Protein AF-A0A2S7IW34-F1 (afdb_monomer_lite)

Secondary structure (DSSP, 8-state):
---------------SSBSSSEEEEEEEEEESSSS-EEEEEEEEE--SSPEEEEEEEEEEEETTS-EEEEEEPPTT--B-TT-EEEEEEEEPP-TTTHHHHHS-GGGEEEEEEEEEEEETTS-EEE--

Foldseek 3Di:
DDDDDDPPDPPDPDDQFDFPQKDWPDKDWADPDPFKIKIKTKIAGPDQFKFQFFFKKKWKAFLVGRTLDIDTDDGRDIHHHPDIDMDMDMDGHDPSVVVVNVDDPVRIDITMGTQKTATPVRDIDGTD

Structure (mmCIF, N/CA/C/O backbone):
data_AF-A0A2S7IW34-F1
#
_entry.id   AF-A0A2S7IW34-F1
#
loop_
_atom_site.group_PDB
_atom_site.id
_atom_site.type_symbol
_atom_site.label_atom_id
_atom_site.label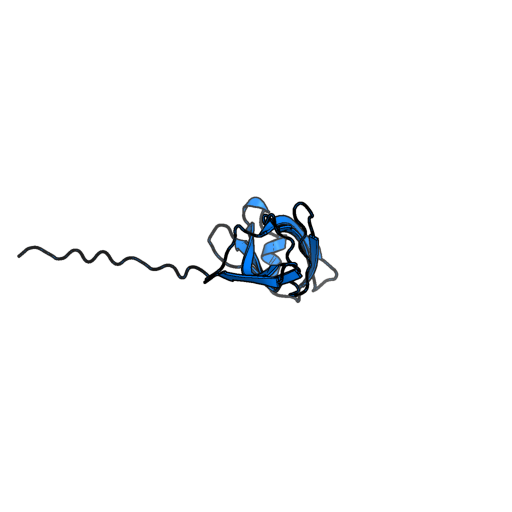_alt_id
_atom_site.label_comp_id
_atom_site.label_asym_id
_atom_site.label_entity_id
_atom_site.label_seq_id
_atom_site.pdbx_PDB_ins_code
_atom_site.Cartn_x
_atom_site.Cartn_y
_atom_site.Cartn_z
_atom_site.occupancy
_atom_site.B_iso_or_equiv
_atom_site.auth_seq_id
_atom_site.auth_comp_id
_atom_site.auth_asym_id
_atom_site.auth_atom_id
_atom_site.pdbx_PDB_model_num
ATOM 1 N N . MET A 1 1 ? 21.817 -50.953 12.714 1.00 40.25 1 MET A N 1
ATOM 2 C CA . MET A 1 1 ? 22.156 -49.524 12.532 1.00 40.25 1 MET A CA 1
ATOM 3 C C . MET A 1 1 ? 21.078 -48.908 11.650 1.00 40.25 1 MET A C 1
ATOM 5 O O . MET A 1 1 ? 21.003 -49.277 10.488 1.00 40.25 1 MET A O 1
ATOM 9 N N . ARG A 1 2 ? 20.168 -48.090 12.192 1.00 42.62 2 ARG A N 1
ATOM 10 C CA . ARG A 1 2 ? 19.152 -47.382 11.393 1.00 42.62 2 ARG A CA 1
ATOM 11 C C . ARG A 1 2 ? 19.438 -45.889 11.491 1.00 42.62 2 ARG A C 1
ATOM 13 O O . ARG A 1 2 ? 19.479 -45.344 12.588 1.00 42.62 2 ARG A O 1
ATOM 20 N N . PHE A 1 3 ? 19.741 -45.312 10.334 1.00 45.12 3 PHE A N 1
ATOM 21 C CA . PHE A 1 3 ? 20.116 -43.920 10.121 1.00 45.12 3 PHE A CA 1
ATOM 22 C C . PHE A 1 3 ? 19.005 -42.976 10.594 1.00 45.12 3 PHE A C 1
ATOM 24 O O . PHE A 1 3 ? 17.842 -43.156 10.239 1.00 45.12 3 PHE A O 1
ATOM 31 N N . ALA A 1 4 ? 19.387 -41.974 11.384 1.00 52.66 4 ALA A N 1
ATOM 32 C CA . ALA A 1 4 ? 18.539 -40.853 11.752 1.00 52.66 4 ALA A CA 1
ATOM 33 C C . ALA A 1 4 ? 18.347 -39.939 10.532 1.00 52.66 4 ALA A C 1
ATOM 35 O O . ALA A 1 4 ? 19.325 -39.460 9.962 1.00 52.66 4 ALA A O 1
ATOM 36 N N . LEU A 1 5 ? 17.096 -39.685 10.146 1.00 53.22 5 LEU A N 1
ATOM 37 C CA . LEU A 1 5 ? 16.744 -38.611 9.220 1.00 53.22 5 LEU A CA 1
ATOM 38 C C . LEU A 1 5 ? 16.347 -37.393 10.059 1.00 53.22 5 LEU A C 1
ATOM 40 O O . LEU A 1 5 ? 15.228 -37.296 10.557 1.00 53.22 5 LEU A O 1
ATOM 44 N N . PHE A 1 6 ? 17.304 -36.487 10.257 1.00 50.66 6 PHE A N 1
ATOM 45 C CA . PHE A 1 6 ? 17.053 -35.148 10.780 1.00 50.66 6 PHE A CA 1
ATOM 46 C C . PHE A 1 6 ? 16.393 -34.324 9.668 1.00 50.66 6 PHE A C 1
ATOM 48 O O . PHE A 1 6 ? 17.051 -33.906 8.717 1.00 50.66 6 PHE A O 1
ATOM 55 N N . PHE A 1 7 ? 15.081 -34.114 9.768 1.00 55.91 7 PHE A N 1
ATOM 56 C CA . PHE A 1 7 ? 14.360 -33.161 8.929 1.00 55.91 7 PHE A CA 1
ATOM 57 C C . PHE A 1 7 ? 14.662 -31.753 9.465 1.00 55.91 7 PHE A C 1
ATOM 59 O O . PHE A 1 7 ? 14.086 -31.314 10.459 1.00 55.91 7 PHE A O 1
ATOM 66 N N . MET A 1 8 ? 15.634 -31.067 8.861 1.00 50.09 8 MET A N 1
ATOM 67 C CA . MET A 1 8 ? 15.916 -29.660 9.149 1.00 50.09 8 MET A CA 1
ATOM 68 C C . MET A 1 8 ? 14.783 -28.819 8.547 1.00 50.09 8 MET A C 1
ATOM 70 O O . MET A 1 8 ? 14.745 -28.577 7.343 1.00 50.09 8 MET A O 1
ATOM 74 N N . LEU A 1 9 ? 13.829 -28.411 9.386 1.00 54.88 9 LEU A N 1
ATOM 75 C CA . LEU A 1 9 ? 12.865 -27.365 9.054 1.00 54.88 9 LEU A CA 1
ATOM 76 C C . LEU A 1 9 ? 13.640 -26.056 8.864 1.00 54.88 9 LEU A C 1
ATOM 78 O O . LEU A 1 9 ? 14.092 -25.441 9.829 1.00 54.88 9 LEU A O 1
ATOM 82 N N . MET A 1 10 ? 13.820 -25.662 7.603 1.00 46.62 10 MET A N 1
ATOM 83 C CA . MET A 1 10 ? 14.248 -24.320 7.217 1.00 46.62 10 MET A CA 1
ATOM 84 C C . MET A 1 10 ? 13.211 -23.328 7.754 1.00 46.62 10 MET A C 1
ATOM 86 O O . MET A 1 10 ? 12.129 -23.181 7.188 1.00 46.62 10 MET A O 1
ATOM 90 N N . CYS A 1 11 ? 13.516 -22.672 8.870 1.00 47.59 11 CYS A N 1
ATOM 91 C CA . CYS A 1 11 ? 12.748 -21.527 9.334 1.00 47.59 11 CYS A CA 1
ATOM 92 C C . CYS A 1 11 ? 13.098 -20.362 8.401 1.00 47.59 11 CYS A C 1
ATOM 94 O O . CYS A 1 11 ? 14.132 -19.715 8.569 1.00 47.59 11 CYS A O 1
ATOM 96 N N . GLY A 1 12 ? 12.287 -20.151 7.361 1.00 47.22 12 GLY A N 1
ATOM 97 C CA . GLY A 1 12 ? 12.327 -18.902 6.608 1.00 47.22 12 GLY A CA 1
ATOM 98 C C . GLY A 1 12 ? 12.114 -17.752 7.587 1.00 47.22 12 GLY A C 1
ATOM 99 O O . GLY A 1 12 ? 11.283 -17.855 8.489 1.00 47.22 12 GLY A O 1
ATOM 100 N N . THR A 1 13 ? 12.893 -16.681 7.463 1.00 46.66 13 THR A N 1
ATOM 101 C CA . THR A 1 13 ? 12.718 -15.469 8.265 1.00 46.66 13 THR A CA 1
ATOM 102 C C . THR A 1 13 ? 11.406 -14.808 7.858 1.00 46.66 13 THR A C 1
ATOM 104 O O . THR A 1 13 ? 11.395 -13.908 7.022 1.00 46.66 13 THR A O 1
ATOM 107 N N . ALA A 1 14 ? 10.289 -15.296 8.396 1.00 57.44 14 ALA A N 1
ATOM 108 C CA . ALA A 1 14 ? 9.009 -14.631 8.267 1.00 57.44 14 ALA A CA 1
ATOM 109 C C . ALA A 1 14 ? 9.175 -13.236 8.866 1.00 57.44 14 ALA A C 1
ATOM 111 O O . ALA A 1 14 ? 9.551 -13.082 10.033 1.00 57.44 14 ALA A O 1
ATOM 112 N N . GLN A 1 15 ? 8.982 -12.214 8.039 1.00 60.88 15 GLN A N 1
ATOM 113 C CA . GLN A 1 15 ? 8.912 -10.858 8.535 1.00 60.88 15 GLN A CA 1
ATOM 114 C C . GLN A 1 15 ? 7.701 -10.808 9.467 1.00 60.88 15 GLN A C 1
ATOM 116 O O . GLN A 1 15 ? 6.591 -11.169 9.094 1.00 60.88 15 GLN A O 1
ATOM 121 N N . ALA A 1 16 ? 7.967 -10.434 10.707 1.00 84.44 16 ALA A N 1
ATOM 122 C CA . ALA A 1 16 ? 7.057 -10.409 11.836 1.00 84.44 16 ALA A CA 1
ATOM 123 C C . ALA A 1 16 ? 5.945 -9.345 11.662 1.00 84.44 16 ALA A C 1
ATOM 125 O O . ALA A 1 16 ? 5.928 -8.341 12.374 1.00 84.44 16 ALA A O 1
ATOM 126 N N . CYS A 1 17 ? 5.085 -9.468 10.644 1.00 93.94 17 CYS A N 1
ATOM 127 C CA . CYS A 1 17 ? 4.030 -8.503 10.335 1.00 93.94 17 CYS A CA 1
ATOM 128 C C . CYS A 1 17 ? 2.801 -9.131 9.671 1.00 93.94 17 CYS A C 1
ATOM 130 O O . CYS A 1 17 ? 2.839 -10.240 9.149 1.00 93.94 17 CYS A O 1
ATOM 132 N N . ASN A 1 18 ? 1.692 -8.393 9.701 1.00 95.81 18 ASN A N 1
ATOM 133 C CA . ASN A 1 18 ? 0.448 -8.752 9.036 1.00 95.81 18 ASN A CA 1
ATOM 134 C C . ASN A 1 18 ? 0.378 -8.068 7.660 1.00 95.81 18 ASN A C 1
ATOM 136 O O . ASN A 1 18 ? 0.323 -6.839 7.588 1.00 95.81 18 ASN A O 1
ATOM 140 N N . GLU A 1 19 ? 0.389 -8.865 6.588 1.00 95.50 19 GLU A N 1
ATOM 141 C CA . GLU A 1 19 ? 0.276 -8.393 5.195 1.00 95.50 19 GLU A CA 1
ATOM 142 C C . GLU A 1 19 ? -1.180 -8.289 4.708 1.00 95.50 19 GLU A C 1
ATOM 144 O O . GLU A 1 19 ? -1.461 -7.680 3.676 1.00 95.50 19 GLU A O 1
ATOM 149 N N . ASP A 1 20 ? -2.121 -8.877 5.446 1.00 94.94 20 ASP A N 1
ATOM 150 C CA . ASP A 1 20 ? -3.512 -9.019 5.027 1.00 94.94 20 ASP A CA 1
ATOM 151 C C . ASP A 1 20 ? -4.414 -7.889 5.513 1.00 94.94 20 ASP A C 1
ATOM 153 O O . ASP A 1 20 ? -5.449 -7.637 4.891 1.00 94.94 20 ASP A O 1
ATOM 157 N N . LEU A 1 21 ? -4.049 -7.216 6.605 1.00 95.75 21 LEU A N 1
ATOM 158 C CA . LEU A 1 21 ? -4.882 -6.205 7.253 1.00 95.75 21 LEU A CA 1
ATOM 159 C C . LEU A 1 21 ? -5.067 -4.949 6.395 1.00 95.75 21 LEU A C 1
ATOM 161 O O . LEU A 1 21 ? -6.125 -4.321 6.439 1.00 95.75 21 LEU A O 1
ATOM 165 N N . VAL A 1 22 ? -4.051 -4.580 5.618 1.00 96.88 22 VAL A N 1
ATOM 166 C CA . VAL A 1 22 ? -4.088 -3.422 4.724 1.00 96.88 22 VAL A CA 1
ATOM 167 C C . VAL A 1 22 ? -3.847 -3.903 3.303 1.00 96.88 22 VAL A C 1
ATOM 169 O O . VAL A 1 22 ? -2.795 -4.445 2.978 1.00 96.88 22 VAL A O 1
ATOM 172 N N . ARG A 1 23 ? -4.841 -3.698 2.440 1.00 97.25 23 ARG A N 1
ATOM 173 C CA . ARG A 1 23 ? -4.769 -4.062 1.027 1.00 97.25 23 ARG A CA 1
ATOM 174 C C . ARG A 1 23 ? -4.169 -2.917 0.226 1.00 97.25 23 ARG A C 1
ATOM 176 O O . ARG A 1 23 ? -4.640 -1.791 0.344 1.00 97.25 23 ARG A O 1
ATOM 183 N N . VAL A 1 24 ? -3.225 -3.223 -0.656 1.00 97.75 24 VAL A N 1
ATOM 184 C CA . VAL A 1 24 ? -2.836 -2.316 -1.743 1.00 97.75 24 VAL A CA 1
ATOM 185 C C . VAL A 1 24 ? -3.871 -2.420 -2.863 1.00 97.75 24 VAL A C 1
ATOM 187 O O . VAL A 1 24 ? -4.115 -3.510 -3.379 1.00 97.75 24 VAL A O 1
ATOM 190 N N . ASN A 1 25 ? -4.505 -1.301 -3.207 1.00 97.25 25 ASN A N 1
ATOM 191 C CA . ASN A 1 25 ? -5.480 -1.223 -4.296 1.00 97.25 25 ASN A CA 1
ATOM 192 C C . ASN A 1 25 ? -4.779 -0.966 -5.630 1.00 97.25 25 ASN A C 1
ATOM 194 O O . ASN A 1 25 ? -5.055 -1.647 -6.614 1.00 97.25 25 ASN A O 1
ATOM 198 N N . ASP A 1 26 ? -3.874 0.011 -5.642 1.00 97.56 26 ASP A N 1
ATOM 199 C CA . ASP A 1 26 ? -3.099 0.381 -6.815 1.00 97.56 26 ASP A CA 1
ATOM 200 C C . ASP A 1 26 ? -1.774 1.040 -6.413 1.00 97.56 26 ASP A C 1
ATOM 202 O O . ASP A 1 26 ? -1.594 1.515 -5.289 1.00 97.56 26 ASP A O 1
ATOM 206 N N . TRP A 1 27 ? -0.831 1.080 -7.345 1.00 97.69 27 TRP A N 1
ATOM 207 C CA . TRP A 1 27 ? 0.397 1.846 -7.208 1.00 97.69 27 TRP A CA 1
ATOM 208 C C . TRP A 1 27 ? 0.921 2.306 -8.568 1.00 97.69 27 TRP A C 1
ATOM 210 O O . TRP A 1 27 ? 0.679 1.691 -9.613 1.00 97.69 27 TRP A O 1
ATOM 220 N N . SER A 1 28 ? 1.679 3.397 -8.565 1.00 95.50 28 SER A N 1
ATOM 221 C CA . SER A 1 28 ? 2.394 3.861 -9.751 1.00 95.50 28 SER A CA 1
ATOM 222 C C . SER A 1 28 ? 3.695 4.551 -9.381 1.00 95.50 28 SER A C 1
ATOM 224 O O . SER A 1 28 ? 3.819 5.129 -8.306 1.00 95.50 28 SER A O 1
ATOM 226 N N . ILE A 1 29 ? 4.662 4.514 -10.291 1.00 93.56 29 ILE A N 1
ATOM 227 C CA . ILE A 1 29 ? 5.907 5.268 -10.190 1.00 93.56 29 ILE A CA 1
ATOM 228 C C . ILE A 1 29 ? 6.021 6.186 -11.402 1.00 93.56 29 ILE A C 1
ATOM 230 O O . ILE A 1 29 ? 5.742 5.777 -12.530 1.00 93.56 29 ILE A O 1
ATOM 234 N N . ARG A 1 30 ? 6.381 7.449 -11.174 1.00 91.38 30 ARG A N 1
ATOM 235 C CA . ARG A 1 30 ? 6.561 8.436 -12.244 1.00 91.38 30 ARG A CA 1
ATOM 236 C C . ARG A 1 30 ? 7.822 9.259 -11.998 1.00 91.38 30 ARG A C 1
ATOM 238 O O . ARG A 1 30 ? 8.064 9.631 -10.849 1.00 91.38 30 ARG A O 1
ATOM 245 N N . PRO A 1 31 ? 8.600 9.584 -13.041 1.00 88.38 31 PRO A N 1
ATOM 246 C CA . PRO A 1 31 ? 9.706 10.520 -12.903 1.00 88.38 31 PRO A CA 1
ATOM 247 C C . PRO A 1 31 ? 9.170 11.906 -12.520 1.00 88.38 31 PRO A C 1
ATOM 249 O O . PRO A 1 31 ? 8.146 12.352 -13.041 1.00 88.38 31 PRO A O 1
ATOM 252 N N . VAL A 1 32 ? 9.861 12.580 -11.603 1.00 87.69 32 VAL A N 1
ATOM 253 C CA . VAL A 1 32 ? 9.617 13.990 -11.245 1.00 87.69 32 VAL A CA 1
ATOM 254 C C . VAL A 1 32 ? 10.616 14.891 -11.962 1.00 87.69 32 VAL A C 1
ATOM 256 O O . VAL A 1 32 ? 10.261 15.966 -12.437 1.00 87.69 32 VAL A O 1
ATOM 259 N N . ASP A 1 33 ? 11.864 14.436 -12.053 1.00 87.56 33 ASP A N 1
ATOM 260 C CA . ASP A 1 33 ? 12.955 15.082 -12.775 1.00 87.56 33 ASP A CA 1
ATOM 261 C C . ASP A 1 33 ? 13.919 14.009 -13.322 1.00 87.56 33 ASP A C 1
ATOM 263 O O . ASP A 1 33 ? 13.559 12.834 -13.405 1.00 87.56 33 ASP A O 1
ATOM 267 N N . LYS A 1 34 ? 15.123 14.405 -13.759 1.00 79.69 34 LYS A N 1
ATOM 268 C CA . LYS A 1 34 ? 16.103 13.483 -14.364 1.00 79.69 34 LYS A CA 1
ATOM 269 C C . LYS A 1 34 ? 16.632 12.422 -13.398 1.00 79.69 34 LYS A C 1
ATOM 271 O O . LYS A 1 34 ? 17.153 11.414 -13.860 1.00 79.69 34 LYS A O 1
ATOM 276 N N . GLU A 1 35 ? 16.543 12.668 -12.098 1.00 83.62 35 GLU A N 1
ATOM 277 C CA . GLU A 1 35 ? 17.187 11.847 -11.074 1.00 83.62 35 GLU A CA 1
ATOM 278 C C . GLU A 1 35 ? 16.161 11.242 -10.108 1.00 83.62 35 GLU A C 1
ATOM 280 O O . GLU A 1 35 ? 16.367 10.157 -9.571 1.00 83.62 35 GLU A O 1
ATOM 285 N N . ASN A 1 36 ? 15.028 11.913 -9.903 1.00 87.38 36 ASN A N 1
ATOM 286 C CA . ASN A 1 36 ? 14.049 11.547 -8.893 1.00 87.38 36 ASN A CA 1
ATOM 287 C C . ASN A 1 36 ? 12.764 10.996 -9.503 1.00 87.38 36 ASN A C 1
ATOM 289 O O . ASN A 1 36 ? 12.260 11.481 -10.519 1.00 87.38 36 ASN A O 1
ATOM 293 N N . SER A 1 37 ? 12.168 10.048 -8.788 1.00 91.44 37 SER A N 1
ATOM 294 C CA . SER A 1 37 ? 10.830 9.531 -9.071 1.00 91.44 37 SER A CA 1
ATOM 295 C C . SER A 1 37 ? 9.910 9.739 -7.874 1.00 91.44 37 SER A C 1
ATOM 297 O O . SER A 1 37 ? 10.366 9.856 -6.740 1.00 91.44 37 SER A O 1
ATOM 299 N N . THR A 1 38 ? 8.606 9.763 -8.108 1.00 94.75 38 THR A N 1
ATOM 300 C CA . THR A 1 38 ? 7.589 9.687 -7.060 1.00 94.75 38 THR A CA 1
ATOM 301 C C . THR A 1 38 ? 6.839 8.384 -7.218 1.00 94.75 38 THR A C 1
ATOM 303 O O . THR A 1 38 ? 6.358 8.073 -8.309 1.00 94.75 38 THR A O 1
ATOM 306 N N . ILE A 1 39 ? 6.723 7.647 -6.119 1.00 95.94 39 ILE A N 1
ATOM 307 C CA . ILE A 1 39 ? 5.808 6.521 -6.010 1.00 95.94 39 ILE A CA 1
ATOM 308 C C . ILE A 1 39 ? 4.511 6.987 -5.355 1.00 95.94 39 ILE A C 1
ATOM 310 O O . ILE A 1 39 ? 4.536 7.689 -4.345 1.00 95.94 39 ILE A O 1
ATOM 314 N N . SER A 1 40 ? 3.392 6.613 -5.958 1.00 97.38 40 SER A N 1
ATOM 315 C CA . SER A 1 40 ? 2.049 6.776 -5.418 1.00 97.38 40 SER A CA 1
ATOM 316 C C . SER A 1 40 ? 1.507 5.398 -5.072 1.00 97.38 40 SER A C 1
ATOM 3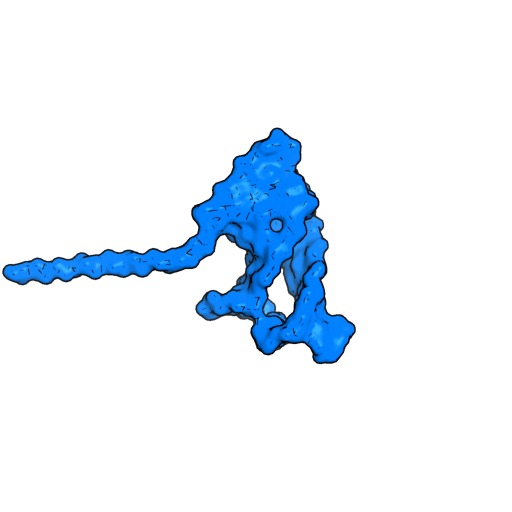18 O O . SER A 1 40 ? 1.624 4.474 -5.881 1.00 97.38 40 SER A O 1
ATOM 320 N N . LEU A 1 41 ? 0.956 5.258 -3.871 1.00 98.25 41 LEU A N 1
ATOM 321 C CA . LEU A 1 41 ? 0.387 4.020 -3.355 1.00 98.25 41 LEU A CA 1
ATOM 322 C C . LEU A 1 41 ? -1.017 4.301 -2.834 1.00 98.25 41 LEU A C 1
ATOM 324 O O . LEU A 1 41 ? -1.176 5.099 -1.909 1.00 98.25 41 LEU A O 1
ATOM 328 N N . GLU A 1 42 ? -2.000 3.605 -3.393 1.00 98.38 42 GLU A N 1
ATOM 329 C CA . GLU A 1 42 ? -3.371 3.576 -2.903 1.00 98.38 42 GLU A CA 1
ATOM 330 C C . GLU A 1 42 ? -3.594 2.296 -2.091 1.00 98.38 42 GLU A C 1
ATOM 332 O O . GLU A 1 42 ? -3.325 1.185 -2.561 1.00 98.38 42 GLU A O 1
ATOM 337 N N . PHE A 1 43 ? -4.097 2.431 -0.869 1.00 98.06 43 PHE A N 1
ATOM 338 C CA . PHE A 1 43 ? -4.297 1.310 0.042 1.00 98.06 43 PHE A CA 1
ATOM 339 C C . PHE A 1 43 ? -5.526 1.509 0.927 1.00 98.06 43 PHE A C 1
ATOM 341 O O . PHE A 1 43 ? -5.947 2.631 1.184 1.00 98.06 43 PHE A O 1
ATOM 348 N N . ALA A 1 44 ? -6.112 0.416 1.404 1.00 97.50 44 ALA A N 1
ATOM 349 C CA . ALA A 1 44 ? -7.302 0.440 2.247 1.00 97.50 44 ALA A CA 1
ATOM 350 C C . ALA A 1 44 ? -7.182 -0.556 3.403 1.00 97.50 44 ALA A C 1
ATOM 352 O O . ALA A 1 44 ? -6.659 -1.663 3.240 1.00 97.50 44 ALA A O 1
ATOM 353 N N . SER A 1 45 ? -7.703 -0.177 4.569 1.00 96.44 45 SER A N 1
ATOM 354 C CA . SER A 1 45 ? -7.850 -1.098 5.698 1.00 96.44 45 SER A CA 1
ATOM 355 C C . SER A 1 45 ? -8.941 -2.130 5.404 1.00 96.44 45 SER A C 1
ATOM 357 O O . SER A 1 45 ? -10.017 -1.783 4.913 1.00 96.44 45 SER A O 1
ATOM 359 N N . LYS A 1 46 ? -8.679 -3.394 5.744 1.00 96.12 46 LYS A N 1
ATOM 360 C CA . LYS A 1 46 ? -9.686 -4.464 5.807 1.00 96.12 46 LYS A CA 1
ATOM 361 C C . LYS A 1 46 ? -10.308 -4.612 7.200 1.00 96.12 46 LYS A C 1
ATOM 363 O O . LYS A 1 46 ? -11.165 -5.469 7.383 1.00 96.12 46 LYS A O 1
ATOM 368 N N . SER A 1 47 ? -9.872 -3.826 8.187 1.00 94.19 47 SER A N 1
ATOM 369 C CA . SER A 1 47 ? -10.462 -3.855 9.528 1.00 94.19 47 SER A CA 1
ATOM 370 C C . SER A 1 47 ? -11.854 -3.223 9.529 1.00 94.19 47 SER A C 1
ATOM 372 O O . SER A 1 47 ? -12.082 -2.195 8.892 1.00 94.19 47 SER A O 1
ATOM 374 N N . GLU A 1 48 ? -12.769 -3.803 10.305 1.00 95.00 48 GLU A N 1
ATOM 375 C CA . GLU A 1 48 ? -14.077 -3.204 10.607 1.00 95.00 48 GLU A CA 1
ATOM 376 C C . GLU A 1 48 ? -13.960 -2.017 11.575 1.00 95.00 48 GLU A C 1
ATOM 378 O O . GLU A 1 48 ? -14.880 -1.207 11.691 1.00 95.00 48 GLU A O 1
ATOM 383 N N . LYS A 1 49 ? -12.820 -1.885 12.265 1.00 95.94 49 LYS A N 1
ATOM 384 C CA . LYS A 1 49 ? -12.531 -0.776 13.174 1.00 95.94 49 LYS A CA 1
ATOM 385 C C . LYS A 1 49 ? -11.694 0.291 12.477 1.00 95.94 49 LYS A C 1
ATOM 387 O O . LYS A 1 49 ? -10.724 -0.009 11.783 1.00 95.94 49 LYS A O 1
ATOM 392 N N . ALA A 1 50 ? -12.029 1.555 12.727 1.00 96.88 50 ALA A N 1
ATOM 393 C CA . ALA A 1 50 ? -11.206 2.676 12.294 1.00 96.88 50 ALA A CA 1
ATOM 394 C C . ALA A 1 50 ? -9.860 2.682 13.035 1.00 96.88 50 ALA A C 1
ATOM 396 O O . ALA A 1 50 ? -9.813 2.562 14.263 1.00 96.88 50 ALA A O 1
ATOM 397 N N . ILE A 1 51 ? -8.776 2.817 12.275 1.00 97.75 51 ILE A N 1
ATOM 398 C CA . ILE A 1 51 ? -7.397 2.884 12.760 1.00 97.75 51 ILE A CA 1
ATOM 399 C C . ILE A 1 51 ? -6.984 4.354 12.792 1.00 97.75 51 ILE A C 1
AT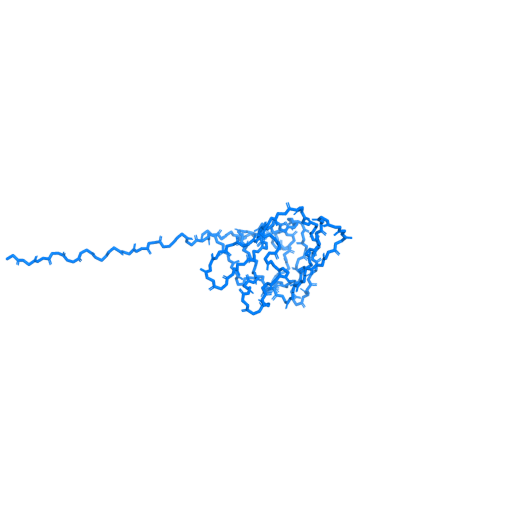OM 401 O O . ILE A 1 51 ? -7.120 5.050 11.787 1.00 97.75 51 ILE A O 1
ATOM 405 N N . ARG A 1 52 ? -6.455 4.814 13.927 1.00 96.94 52 ARG A N 1
ATOM 406 C CA . ARG A 1 52 ? -5.969 6.196 14.102 1.00 96.94 52 ARG A CA 1
ATOM 407 C C . ARG A 1 52 ? -4.451 6.318 14.157 1.00 96.94 52 ARG A C 1
ATOM 409 O O . ARG A 1 52 ? -3.930 7.424 14.168 1.00 96.94 52 ARG A O 1
ATOM 416 N N . MET A 1 53 ? -3.751 5.193 14.296 1.00 97.94 53 MET A N 1
ATOM 417 C CA . MET A 1 53 ? -2.294 5.143 14.278 1.00 97.94 53 MET A CA 1
ATOM 418 C C . MET A 1 53 ? -1.832 3.774 13.797 1.00 97.94 53 MET A C 1
ATOM 420 O O . MET A 1 53 ? -2.382 2.755 14.222 1.00 97.94 53 MET A O 1
ATOM 424 N N . ILE A 1 54 ? -0.791 3.736 12.974 1.00 97.62 54 ILE A N 1
ATOM 425 C CA . ILE A 1 54 ? -0.224 2.505 12.428 1.00 97.62 54 ILE A CA 1
ATOM 426 C C . ILE A 1 54 ? 1.306 2.506 12.526 1.00 97.62 54 ILE A C 1
ATOM 428 O O . ILE A 1 54 ? 1.976 3.532 12.465 1.00 97.62 54 ILE A O 1
ATOM 432 N N . ASP A 1 55 ? 1.888 1.331 12.713 1.00 97.50 55 ASP A N 1
ATOM 433 C CA . ASP A 1 55 ? 3.293 1.059 12.435 1.00 97.50 55 ASP A CA 1
ATOM 434 C C . ASP A 1 55 ? 3.338 0.061 11.282 1.00 97.50 55 ASP A C 1
ATOM 436 O O . ASP A 1 55 ? 3.087 -1.132 11.468 1.00 97.50 55 ASP A O 1
ATOM 440 N N . ALA A 1 56 ? 3.593 0.566 10.077 1.00 97.12 56 ALA A N 1
ATOM 441 C CA . ALA A 1 56 ? 3.600 -0.238 8.867 1.00 97.12 56 ALA A CA 1
ATOM 442 C C . ALA A 1 56 ? 4.612 0.269 7.839 1.00 97.12 56 ALA A C 1
ATOM 444 O O . ALA A 1 56 ? 5.001 1.441 7.834 1.00 97.12 56 ALA A O 1
ATOM 445 N N . SER A 1 57 ? 5.029 -0.629 6.951 1.00 97.50 57 SER A N 1
ATOM 446 C CA . SER A 1 57 ? 5.826 -0.281 5.774 1.00 97.50 57 SER A CA 1
ATOM 447 C C . SER A 1 57 ? 5.117 -0.747 4.514 1.00 97.50 57 SER A C 1
ATOM 449 O O . SER A 1 57 ? 4.605 -1.864 4.480 1.00 97.50 57 SER A O 1
ATOM 451 N N . ALA A 1 58 ? 5.118 0.086 3.481 1.00 97.81 58 ALA A N 1
ATOM 452 C CA . ALA A 1 58 ? 4.836 -0.364 2.128 1.00 97.81 58 ALA A CA 1
ATOM 453 C C . ALA A 1 58 ? 6.066 -1.098 1.595 1.00 97.81 58 ALA A C 1
ATOM 455 O O . ALA A 1 58 ? 7.181 -0.590 1.733 1.00 97.81 58 ALA A O 1
ATOM 456 N N . VAL A 1 59 ? 5.864 -2.268 1.000 1.00 97.31 59 VAL A N 1
ATOM 457 C CA . VAL A 1 59 ? 6.920 -3.119 0.451 1.00 97.31 59 VAL A CA 1
ATOM 458 C C . VAL A 1 59 ? 6.586 -3.462 -0.995 1.00 97.31 59 VAL A C 1
ATOM 460 O O . VAL A 1 59 ? 5.445 -3.794 -1.314 1.00 97.31 59 VAL A O 1
ATOM 463 N N . PHE A 1 60 ? 7.593 -3.365 -1.858 1.00 97.25 60 PHE A N 1
ATOM 464 C CA . PHE A 1 60 ? 7.545 -3.761 -3.258 1.00 97.25 60 PHE A CA 1
ATOM 465 C C . PHE A 1 60 ? 8.610 -4.825 -3.478 1.00 97.25 60 PHE A C 1
ATOM 467 O O . PHE A 1 60 ? 9.809 -4.547 -3.384 1.00 97.25 60 PHE A O 1
ATOM 474 N N . GLU A 1 61 ? 8.155 -6.036 -3.746 1.00 96.38 61 GLU A N 1
ATOM 475 C CA . GLU A 1 61 ? 8.960 -7.244 -3.882 1.00 96.38 61 GLU A CA 1
ATOM 476 C C . GLU A 1 61 ? 8.800 -7.777 -5.304 1.00 96.38 61 GLU A C 1
ATOM 478 O O . GLU A 1 61 ? 7.692 -7.765 -5.846 1.00 96.38 61 GLU A O 1
ATOM 483 N N . ASP A 1 62 ? 9.886 -8.202 -5.943 1.00 96.12 62 ASP A N 1
ATOM 484 C CA . ASP A 1 62 ? 9.763 -8.887 -7.226 1.00 96.12 62 ASP A CA 1
ATOM 485 C C . ASP A 1 62 ? 9.230 -10.315 -7.055 1.00 96.12 62 ASP A C 1
ATOM 487 O O . ASP A 1 62 ? 9.217 -10.896 -5.972 1.00 96.12 62 ASP A O 1
ATOM 491 N N . LYS A 1 63 ? 8.792 -10.919 -8.156 1.00 95.94 63 LYS A N 1
ATOM 492 C CA . LYS A 1 63 ? 8.239 -12.281 -8.171 1.00 95.94 63 LYS A CA 1
ATOM 493 C C . LYS A 1 63 ? 9.218 -13.378 -7.721 1.00 95.94 63 LYS A C 1
ATOM 495 O O . LYS A 1 63 ? 8.793 -14.518 -7.539 1.00 95.94 63 LYS A O 1
ATOM 500 N N . LEU A 1 64 ? 10.508 -13.063 -7.584 1.00 95.81 64 LEU A N 1
ATOM 501 C CA . LEU A 1 64 ? 11.548 -13.969 -7.090 1.00 95.81 64 LEU A CA 1
ATOM 502 C C . LEU A 1 64 ? 11.857 -13.756 -5.600 1.00 95.81 64 LEU A C 1
ATOM 504 O O . LEU A 1 64 ? 12.667 -14.500 -5.045 1.00 95.81 64 LEU A O 1
ATOM 508 N N . GLY A 1 65 ? 11.205 -12.793 -4.949 1.00 94.56 65 GLY A N 1
ATOM 509 C CA . GLY A 1 65 ? 11.335 -12.527 -3.521 1.00 94.56 65 GLY A CA 1
ATOM 510 C C . GLY A 1 65 ? 12.320 -11.418 -3.158 1.00 94.56 65 GLY A C 1
ATOM 511 O O . GLY A 1 65 ? 12.599 -11.213 -1.976 1.00 94.56 65 GLY A O 1
ATOM 512 N N . GLU A 1 66 ? 12.890 -10.699 -4.130 1.00 94.31 66 GLU A N 1
ATOM 513 C CA . GLU A 1 66 ? 13.791 -9.586 -3.826 1.00 94.31 66 GLU A CA 1
ATOM 514 C C . GLU A 1 66 ? 12.991 -8.320 -3.499 1.00 94.31 66 GLU A C 1
ATOM 516 O O . GLU A 1 66 ? 12.232 -7.810 -4.324 1.00 94.31 66 GLU A O 1
ATOM 521 N N . ILE A 1 67 ? 13.211 -7.752 -2.310 1.00 94.94 67 ILE A N 1
ATOM 522 C CA . ILE A 1 67 ? 12.657 -6.441 -1.955 1.00 94.94 67 ILE A CA 1
ATOM 523 C C . ILE A 1 67 ? 13.366 -5.356 -2.775 1.00 94.94 67 ILE A C 1
ATOM 525 O O . ILE A 1 67 ? 14.553 -5.078 -2.577 1.00 94.94 67 ILE A O 1
ATOM 529 N N . ILE A 1 68 ? 12.610 -4.699 -3.654 1.00 95.00 68 ILE A N 1
ATOM 530 C CA . ILE A 1 68 ? 13.084 -3.589 -4.485 1.00 95.00 68 ILE A CA 1
ATOM 531 C C . ILE A 1 68 ? 13.025 -2.272 -3.705 1.00 95.00 68 ILE A C 1
ATOM 533 O O . ILE A 1 68 ? 13.968 -1.481 -3.738 1.00 95.00 68 ILE A O 1
ATOM 537 N N . LEU A 1 69 ? 11.910 -2.028 -3.013 1.00 95.00 69 LEU A N 1
ATOM 538 C CA . LEU A 1 69 ? 11.655 -0.805 -2.255 1.00 95.00 69 LEU A CA 1
ATOM 539 C C . LEU A 1 69 ? 10.852 -1.128 -1.001 1.00 95.00 69 LEU A C 1
ATOM 541 O O . LEU A 1 69 ? 9.885 -1.885 -1.040 1.00 95.00 69 LEU A O 1
ATOM 545 N N . SER A 1 70 ? 11.214 -0.479 0.100 1.00 95.19 70 SER A N 1
ATOM 546 C CA . SER A 1 70 ? 10.394 -0.432 1.301 1.00 95.19 70 SER A CA 1
ATOM 547 C C . SER A 1 70 ? 10.460 0.959 1.913 1.00 95.19 70 SER A C 1
ATOM 549 O O . SER A 1 70 ? 11.530 1.569 1.976 1.00 95.19 70 SER A O 1
ATOM 551 N N . PHE A 1 71 ? 9.318 1.477 2.352 1.00 95.19 71 PHE A N 1
ATOM 552 C CA . PHE A 1 71 ? 9.260 2.727 3.102 1.00 95.19 71 PHE A CA 1
ATOM 553 C C . PHE A 1 71 ? 8.167 2.683 4.164 1.00 95.19 71 PHE A C 1
ATOM 555 O O . PHE A 1 71 ? 7.138 2.030 4.003 1.00 95.19 71 PHE A O 1
ATOM 562 N N . ASN A 1 72 ? 8.393 3.397 5.265 1.00 96.62 72 ASN A N 1
ATOM 563 C CA . ASN A 1 72 ? 7.398 3.522 6.324 1.00 96.62 72 ASN A CA 1
ATOM 564 C C . ASN A 1 72 ? 6.227 4.383 5.858 1.00 96.62 72 ASN A C 1
ATOM 566 O O . ASN A 1 72 ? 6.432 5.441 5.257 1.00 96.62 72 ASN A O 1
ATOM 570 N N . LEU A 1 73 ? 5.016 3.928 6.170 1.00 96.81 73 LEU A N 1
ATOM 571 C CA . LEU A 1 73 ? 3.828 4.763 6.070 1.00 96.81 73 LEU A CA 1
ATOM 572 C C . LEU A 1 73 ? 3.848 5.813 7.185 1.00 96.81 73 LEU A C 1
ATOM 574 O O . LEU A 1 73 ? 4.514 5.631 8.209 1.00 96.81 73 LEU A O 1
ATOM 578 N N . ASP A 1 74 ? 3.125 6.914 6.978 1.00 96.38 74 ASP A N 1
ATOM 579 C CA . ASP A 1 74 ? 2.902 7.882 8.047 1.00 96.38 74 ASP A CA 1
ATOM 580 C C . ASP A 1 74 ? 2.203 7.180 9.216 1.00 96.38 74 ASP A C 1
ATOM 582 O O . ASP A 1 74 ? 1.208 6.477 9.023 1.00 96.38 74 ASP A O 1
ATOM 586 N N . ARG A 1 75 ? 2.753 7.335 10.423 1.00 96.50 75 ARG A N 1
ATOM 587 C CA . ARG A 1 75 ? 2.226 6.654 11.605 1.00 96.50 75 ARG A CA 1
ATOM 588 C C . ARG A 1 75 ? 0.854 7.169 11.996 1.00 96.50 75 ARG A C 1
ATOM 590 O O . ARG A 1 75 ? 0.093 6.401 12.574 1.00 96.50 75 ARG A O 1
ATOM 597 N N . ASP A 1 76 ? 0.546 8.416 11.662 1.00 95.75 76 ASP A N 1
ATOM 598 C CA . ASP A 1 76 ? -0.700 9.076 12.046 1.00 95.75 76 ASP A CA 1
ATOM 599 C C . ASP A 1 76 ? -1.741 9.054 10.912 1.00 95.75 76 ASP A C 1
ATOM 601 O O . ASP A 1 76 ? -2.751 9.758 10.970 1.00 95.75 76 ASP A O 1
ATOM 605 N N . VAL A 1 77 ? -1.529 8.228 9.875 1.00 93.00 77 VAL A N 1
ATOM 606 C CA . VAL A 1 77 ? -2.550 8.007 8.844 1.00 93.00 77 VAL A CA 1
ATOM 607 C C . VAL A 1 77 ? -3.802 7.387 9.474 1.00 93.00 77 VAL A C 1
ATOM 609 O O . VAL A 1 77 ? -3.745 6.357 10.151 1.00 93.00 7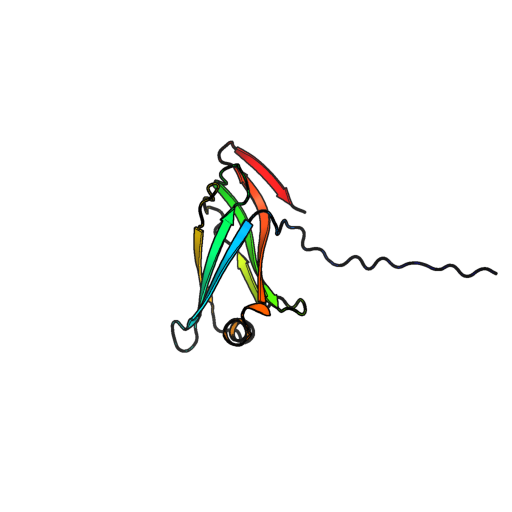7 VAL A O 1
ATOM 612 N N . SER A 1 78 ? -4.950 8.025 9.244 1.00 93.50 78 SER A N 1
ATOM 613 C CA . SER A 1 78 ? -6.249 7.507 9.669 1.00 93.50 78 SER A CA 1
ATOM 614 C C . SER A 1 78 ? -6.795 6.587 8.585 1.00 93.50 78 SER A C 1
ATOM 616 O O . SER A 1 78 ? -6.984 7.020 7.45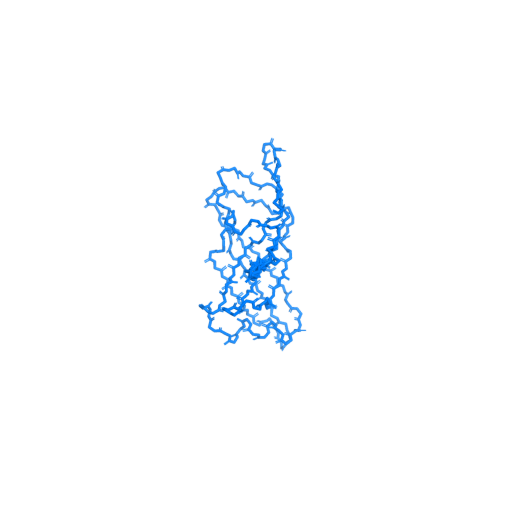2 1.00 93.50 78 SER A O 1
ATOM 618 N N . LEU A 1 79 ? -7.056 5.321 8.919 1.00 96.06 79 LEU A N 1
ATOM 619 C CA . LEU A 1 79 ? -7.659 4.358 7.997 1.00 96.06 79 LEU A CA 1
ATOM 620 C C . LEU A 1 79 ? -9.066 4.024 8.468 1.00 96.06 79 LEU A C 1
ATOM 622 O O . LEU A 1 79 ? -9.260 3.334 9.473 1.00 96.06 79 LEU A O 1
ATOM 626 N N . LYS A 1 80 ? -10.057 4.508 7.725 1.00 95.44 80 LYS A N 1
ATOM 627 C CA . LYS A 1 80 ? -11.467 4.224 7.996 1.00 95.44 80 LYS A CA 1
ATOM 628 C C . LYS A 1 80 ? -11.919 2.978 7.227 1.00 95.44 80 LYS A C 1
ATOM 630 O O . LYS A 1 80 ? -11.466 2.770 6.100 1.00 95.44 80 LYS A O 1
ATOM 635 N N . PRO A 1 81 ? -12.830 2.166 7.791 1.00 93.62 81 PRO A N 1
ATOM 636 C CA . PRO A 1 81 ? -13.361 0.997 7.100 1.00 93.62 81 PRO A CA 1
ATOM 637 C C . PRO A 1 81 ? -13.965 1.377 5.745 1.00 93.62 81 PRO A C 1
ATOM 639 O O . PRO A 1 81 ? -14.747 2.323 5.648 1.00 93.62 81 PRO A O 1
ATOM 642 N N . GLY A 1 82 ? -13.589 0.643 4.698 1.00 89.38 82 GLY A N 1
ATOM 643 C CA . GLY A 1 82 ? -14.112 0.834 3.343 1.00 89.38 82 GLY A CA 1
ATOM 644 C C . GLY A 1 82 ? -13.590 2.063 2.589 1.00 89.38 82 GLY A C 1
ATOM 645 O O . GLY A 1 82 ? -13.982 2.246 1.438 1.00 89.38 82 GLY A O 1
ATOM 646 N N . LEU A 1 83 ? -12.713 2.883 3.182 1.00 94.56 83 LEU A N 1
ATOM 647 C CA . LEU A 1 83 ? -12.087 4.018 2.500 1.00 94.56 83 LEU A CA 1
ATOM 648 C C . LEU A 1 83 ? -10.643 3.697 2.105 1.00 94.56 83 LEU A C 1
ATOM 650 O O . LEU A 1 83 ? -9.901 3.058 2.855 1.00 94.56 83 LEU A O 1
ATOM 654 N N . ALA A 1 84 ? -10.268 4.144 0.909 1.00 96.31 84 ALA A N 1
ATOM 655 C CA . ALA A 1 84 ? -8.902 4.082 0.419 1.00 96.31 84 ALA A CA 1
ATOM 656 C C . ALA A 1 84 ? -8.165 5.386 0.738 1.00 96.31 84 ALA A C 1
ATOM 658 O O . ALA A 1 84 ? -8.722 6.472 0.587 1.00 96.31 84 ALA A O 1
ATOM 659 N N . GLU A 1 85 ? -6.903 5.259 1.124 1.00 96.94 85 GLU A N 1
ATOM 660 C CA . GLU A 1 85 ? -5.965 6.356 1.313 1.00 96.94 85 GLU A CA 1
ATOM 661 C C . GLU A 1 85 ? -4.885 6.303 0.237 1.00 96.94 85 GLU A C 1
ATOM 663 O O . GLU A 1 85 ? -4.524 5.235 -0.262 1.00 96.94 85 GLU A O 1
ATOM 668 N N . THR A 1 86 ? -4.347 7.468 -0.120 1.00 97.25 86 THR A N 1
ATOM 669 C CA . THR A 1 86 ? -3.226 7.578 -1.059 1.00 97.25 86 THR A CA 1
ATOM 670 C C . THR A 1 86 ? -2.048 8.256 -0.386 1.00 97.25 86 THR A C 1
ATOM 672 O O . THR A 1 86 ? -2.171 9.361 0.139 1.00 97.25 86 THR A O 1
ATOM 675 N N . THR A 1 87 ? -0.875 7.632 -0.461 1.00 96.12 87 THR A N 1
ATOM 676 C CA . THR A 1 87 ? 0.384 8.263 -0.059 1.00 96.12 87 THR A CA 1
ATOM 677 C C . THR A 1 87 ? 1.299 8.442 -1.260 1.00 96.12 87 THR A C 1
ATOM 679 O O . THR A 1 87 ? 1.323 7.617 -2.172 1.00 96.12 87 THR A O 1
ATOM 682 N N . ASN A 1 88 ? 2.063 9.533 -1.255 1.00 95.38 88 ASN A N 1
ATOM 683 C CA . ASN A 1 88 ? 3.063 9.827 -2.271 1.00 95.38 88 ASN A CA 1
ATOM 684 C C . ASN A 1 88 ? 4.430 9.934 -1.605 1.00 95.38 88 ASN A C 1
ATOM 686 O O . ASN A 1 88 ? 4.604 10.687 -0.643 1.00 95.38 88 ASN A O 1
ATOM 690 N N . ARG A 1 89 ? 5.424 9.225 -2.139 1.00 94.56 89 ARG A N 1
ATOM 691 C CA . ARG A 1 89 ? 6.795 9.266 -1.635 1.00 94.56 89 ARG A CA 1
ATOM 692 C C . ARG A 1 89 ? 7.758 9.618 -2.757 1.00 94.56 89 ARG A C 1
ATOM 694 O O . ARG A 1 89 ? 7.842 8.917 -3.761 1.00 94.56 89 ARG A O 1
ATOM 701 N N . ARG A 1 90 ? 8.520 10.697 -2.563 1.00 93.31 90 ARG A N 1
ATOM 702 C CA . ARG A 1 90 ? 9.671 10.998 -3.417 1.00 93.31 90 ARG A CA 1
ATOM 703 C C . ARG A 1 90 ? 10.774 9.983 -3.130 1.00 93.31 90 ARG A C 1
ATOM 705 O O . ARG A 1 90 ? 11.141 9.772 -1.972 1.00 93.3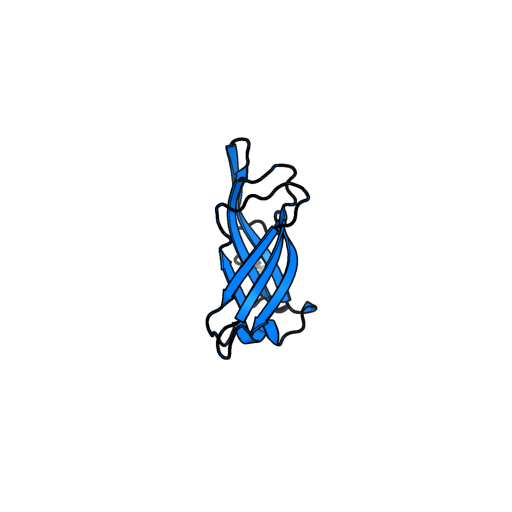1 90 ARG A O 1
ATOM 712 N N . LEU A 1 91 ? 11.274 9.366 -4.187 1.00 91.06 91 LEU A N 1
ATOM 713 C CA . LEU A 1 91 ? 12.380 8.427 -4.186 1.00 91.06 91 LEU A CA 1
ATOM 714 C C . LEU A 1 91 ? 13.633 9.159 -4.652 1.00 91.06 91 LEU A C 1
ATOM 716 O O . LEU A 1 91 ? 13.629 9.814 -5.697 1.00 91.06 91 LEU A O 1
ATOM 720 N N . TRP A 1 92 ? 14.687 9.043 -3.851 1.00 86.44 92 TRP A N 1
ATOM 721 C CA . TRP A 1 92 ? 16.025 9.464 -4.242 1.00 86.44 92 TRP A CA 1
ATOM 722 C C . TRP A 1 92 ? 16.597 8.498 -5.287 1.00 86.44 92 TRP A C 1
ATOM 724 O O . TRP A 1 92 ? 16.130 7.357 -5.359 1.00 86.44 92 TRP A O 1
ATOM 734 N N . PRO A 1 93 ? 17.596 8.925 -6.076 1.00 83.19 93 PRO A N 1
ATOM 735 C CA . PRO A 1 93 ? 18.199 8.076 -7.095 1.00 83.19 93 PRO A CA 1
ATOM 736 C C . PRO A 1 93 ? 18.810 6.825 -6.454 1.00 83.19 93 PRO A C 1
ATOM 738 O O . PRO A 1 93 ? 19.745 6.919 -5.660 1.00 83.19 93 PRO A O 1
ATOM 741 N N . ASP A 1 94 ? 18.280 5.657 -6.803 1.00 84.75 94 ASP A N 1
ATOM 742 C CA . ASP A 1 94 ? 18.819 4.354 -6.419 1.00 84.75 94 ASP A CA 1
ATOM 743 C C . ASP A 1 94 ? 18.637 3.394 -7.607 1.00 84.75 94 ASP A C 1
ATOM 745 O O . ASP A 1 94 ? 17.506 3.235 -8.086 1.00 84.75 94 ASP A O 1
ATOM 749 N N . PRO A 1 95 ? 19.707 2.732 -8.091 1.00 82.19 95 PRO A N 1
ATOM 750 C CA . PRO A 1 95 ? 19.618 1.752 -9.174 1.00 82.19 95 PRO A CA 1
ATOM 751 C C . PRO A 1 95 ? 18.602 0.626 -8.930 1.00 82.19 95 PRO A C 1
ATOM 753 O O . PRO A 1 95 ? 18.138 0.001 -9.885 1.00 82.19 95 PRO A O 1
ATOM 756 N N . LYS A 1 96 ? 18.238 0.347 -7.673 1.00 83.50 96 LYS A N 1
ATOM 757 C CA . LYS A 1 96 ? 17.171 -0.602 -7.345 1.00 83.50 96 LYS A CA 1
ATOM 758 C C . LYS A 1 96 ? 15.796 -0.063 -7.721 1.00 83.50 96 LYS A C 1
ATOM 760 O O . LYS A 1 96 ? 15.005 -0.798 -8.303 1.00 83.50 96 LYS A O 1
ATOM 765 N N . TYR A 1 97 ? 15.504 1.208 -7.453 1.00 84.75 97 TYR A N 1
ATOM 766 C CA . TYR A 1 97 ? 14.173 1.786 -7.694 1.00 84.75 97 TYR A CA 1
ATOM 767 C C . TYR A 1 97 ? 13.863 1.943 -9.179 1.00 84.75 97 TYR A C 1
ATOM 769 O O . TYR A 1 97 ? 12.707 1.834 -9.584 1.00 84.75 97 TYR A O 1
ATOM 777 N N . ASP A 1 98 ? 14.902 2.068 -9.998 1.00 84.38 98 ASP A N 1
ATOM 778 C CA . ASP A 1 98 ? 14.838 1.947 -11.453 1.00 84.38 98 ASP A CA 1
ATOM 779 C C . ASP A 1 98 ? 14.151 0.657 -11.922 1.00 84.38 98 ASP A C 1
ATOM 781 O O . ASP A 1 98 ? 13.572 0.620 -13.006 1.00 84.38 98 ASP A O 1
ATOM 785 N N . ARG A 1 99 ? 14.207 -0.420 -11.130 1.00 89.94 99 ARG A N 1
ATOM 786 C CA . ARG A 1 99 ? 13.529 -1.676 -11.467 1.00 89.94 99 ARG A CA 1
ATOM 787 C C . ARG A 1 99 ? 12.011 -1.551 -11.373 1.00 89.94 99 ARG A C 1
ATOM 789 O O . ARG A 1 99 ? 11.330 -2.138 -12.208 1.00 89.94 99 ARG A O 1
ATOM 796 N N . LEU A 1 100 ? 11.477 -0.759 -10.435 1.00 89.56 100 LEU A N 1
ATOM 797 C CA . LEU A 1 100 ? 10.025 -0.583 -10.271 1.00 89.56 100 LEU A CA 1
ATOM 798 C C . LEU A 1 100 ? 9.354 0.017 -11.506 1.00 89.56 100 LEU A C 1
ATOM 800 O O . LEU A 1 100 ? 8.185 -0.257 -11.753 1.00 89.56 100 LEU A O 1
ATOM 804 N N . SER A 1 101 ? 10.072 0.840 -12.273 1.00 87.81 101 SER A N 1
ATOM 805 C CA . SER A 1 101 ? 9.551 1.449 -13.500 1.00 87.81 101 SER A CA 1
ATOM 806 C C . SER A 1 101 ? 9.784 0.600 -14.754 1.00 87.81 101 SER A C 1
ATOM 808 O O . SER A 1 101 ? 9.175 0.873 -15.787 1.00 87.81 101 SER A O 1
ATOM 810 N N . LYS A 1 102 ? 10.656 -0.416 -14.683 1.00 90.75 102 LYS A N 1
ATOM 811 C CA . LYS A 1 102 ? 11.063 -1.258 -15.824 1.00 90.75 102 LYS A CA 1
ATOM 812 C C . LYS A 1 102 ? 10.396 -2.632 -15.835 1.00 90.75 102 LYS A C 1
ATOM 814 O O . LYS A 1 102 ? 10.208 -3.197 -16.909 1.00 90.75 102 LYS A O 1
ATOM 819 N N . LEU A 1 103 ? 10.093 -3.191 -14.666 1.00 92.88 103 LEU A N 1
ATOM 820 C CA . LEU A 1 103 ? 9.438 -4.493 -14.557 1.00 92.88 103 LEU A CA 1
ATOM 821 C C . LEU A 1 103 ? 7.955 -4.400 -14.934 1.00 92.88 103 LEU A C 1
ATOM 823 O O . LEU A 1 103 ? 7.314 -3.361 -14.763 1.00 92.88 103 LEU A O 1
ATOM 827 N N . ALA A 1 104 ? 7.400 -5.512 -15.422 1.00 93.75 104 ALA A N 1
ATOM 828 C CA . ALA A 1 104 ? 5.960 -5.635 -15.582 1.00 93.75 104 ALA A CA 1
ATOM 829 C C . ALA A 1 104 ? 5.288 -5.550 -14.206 1.00 93.75 104 ALA A C 1
ATOM 831 O O . ALA A 1 104 ? 5.776 -6.113 -13.227 1.00 93.75 104 ALA A O 1
ATOM 832 N N . LYS A 1 105 ? 4.147 -4.861 -14.131 1.00 92.56 105 LYS A N 1
ATOM 833 C CA . LYS A 1 105 ? 3.440 -4.643 -12.862 1.00 92.56 105 LYS A CA 1
ATOM 834 C C . LYS A 1 105 ? 3.045 -5.959 -12.177 1.00 92.56 105 LYS A C 1
ATOM 836 O O . LYS A 1 105 ? 3.137 -6.050 -10.961 1.00 92.56 105 LYS A O 1
ATOM 841 N N . ASP A 1 106 ? 2.705 -6.980 -12.966 1.00 95.00 106 ASP A N 1
ATOM 842 C CA . ASP A 1 106 ? 2.339 -8.328 -12.498 1.00 95.00 106 ASP A CA 1
ATOM 843 C C . ASP A 1 106 ? 3.527 -9.149 -11.960 1.00 95.00 106 ASP A C 1
ATOM 845 O O . ASP A 1 106 ? 3.334 -10.214 -11.367 1.00 95.00 106 ASP A O 1
ATOM 849 N N . ASP A 1 107 ? 4.757 -8.669 -12.156 1.00 97.00 107 ASP A N 1
ATOM 850 C CA . ASP A 1 107 ? 5.967 -9.250 -11.570 1.00 97.00 107 ASP A CA 1
ATOM 851 C C . ASP A 1 107 ? 6.392 -8.535 -10.278 1.00 97.00 107 ASP A C 1
ATOM 853 O O . ASP A 1 107 ? 7.438 -8.860 -9.714 1.00 97.00 107 ASP A O 1
ATOM 857 N N . ILE A 1 108 ? 5.586 -7.581 -9.794 1.00 96.81 108 ILE A N 1
ATOM 858 C CA . ILE A 1 108 ? 5.809 -6.853 -8.545 1.00 96.81 108 ILE A CA 1
ATOM 859 C C . ILE A 1 108 ? 4.660 -7.139 -7.576 1.00 96.81 108 ILE A C 1
ATOM 861 O O . ILE A 1 108 ? 3.511 -6.748 -7.796 1.00 96.81 108 ILE A O 1
ATOM 865 N N . LYS A 1 109 ? 4.987 -7.754 -6.442 1.00 97.00 109 LYS A N 1
ATOM 866 C CA . LYS A 1 109 ? 4.104 -7.861 -5.284 1.00 97.00 109 LYS A CA 1
ATOM 867 C C . LYS A 1 109 ? 4.238 -6.582 -4.453 1.00 97.00 109 LYS A C 1
ATOM 869 O O . LYS A 1 109 ? 5.258 -6.355 -3.807 1.00 97.00 109 LYS A O 1
ATOM 874 N N . ALA A 1 110 ? 3.198 -5.753 -4.458 1.00 97.69 110 ALA A N 1
ATOM 875 C CA . ALA A 1 110 ? 3.085 -4.601 -3.567 1.00 97.69 110 ALA A CA 1
ATOM 876 C C . ALA A 1 110 ? 2.180 -4.947 -2.379 1.00 97.69 110 ALA A C 1
ATOM 878 O O . ALA A 1 110 ? 1.045 -5.386 -2.571 1.00 97.69 110 ALA A O 1
ATOM 879 N N . TYR A 1 111 ? 2.664 -4.748 -1.156 1.00 97.88 111 TYR A N 1
ATOM 880 C CA . TYR A 1 111 ? 1.911 -5.050 0.061 1.00 97.88 111 TYR A CA 1
ATOM 881 C C . TYR A 1 111 ? 2.266 -4.097 1.204 1.00 97.88 111 TYR A C 1
ATOM 883 O O . TYR A 1 111 ? 3.259 -3.369 1.151 1.00 97.88 111 TYR A O 1
ATOM 891 N N . VAL A 1 112 ? 1.434 -4.083 2.247 1.00 97.75 112 VAL A N 1
ATOM 892 C CA . VAL A 1 112 ? 1.682 -3.304 3.463 1.00 97.75 112 VAL A CA 1
ATOM 893 C C . VAL A 1 112 ? 1.953 -4.262 4.614 1.00 97.75 112 VAL A C 1
ATOM 895 O O . VAL A 1 112 ? 1.091 -5.032 5.013 1.00 97.75 112 VAL A O 1
ATOM 898 N N . CYS A 1 113 ? 3.160 -4.191 5.161 1.00 97.00 113 CYS A N 1
ATOM 899 C CA . CYS A 1 113 ? 3.616 -4.985 6.296 1.00 97.00 113 CYS A CA 1
ATOM 900 C C . CYS A 1 113 ? 3.281 -4.248 7.601 1.00 97.00 113 CYS A C 1
ATOM 902 O O . CYS A 1 113 ? 4.007 -3.329 7.999 1.00 97.00 113 CYS A O 1
ATOM 904 N N . VAL A 1 114 ? 2.172 -4.619 8.253 1.00 97.38 114 VAL A N 1
ATOM 905 C CA . VAL A 1 114 ? 1.690 -3.991 9.498 1.00 97.38 114 VAL A CA 1
ATOM 906 C C . VAL A 1 114 ? 2.288 -4.674 10.725 1.00 97.38 114 VAL A C 1
ATOM 908 O O . VAL A 1 114 ? 2.073 -5.861 10.952 1.00 97.38 114 VAL A O 1
ATOM 911 N N . ARG A 1 115 ? 3.008 -3.919 11.555 1.00 97.19 115 ARG A N 1
ATOM 912 C CA . ARG A 1 115 ? 3.634 -4.393 12.807 1.00 97.19 115 ARG A CA 1
ATOM 913 C C . ARG A 1 115 ? 2.816 -4.044 14.044 1.00 97.19 115 ARG A C 1
ATOM 915 O O . ARG A 1 115 ? 2.901 -4.717 15.069 1.00 97.19 115 ARG A O 1
ATOM 922 N N . GLY A 1 116 ? 1.989 -3.012 13.965 1.00 96.88 116 GLY A N 1
ATOM 923 C CA . GLY A 1 116 ? 1.043 -2.686 15.020 1.00 96.88 116 GLY A CA 1
ATOM 924 C C . GLY A 1 116 ? 0.157 -1.512 14.659 1.00 96.88 116 GLY A C 1
ATOM 925 O O . GLY A 1 116 ? 0.396 -0.814 13.675 1.00 96.88 116 GLY A O 1
ATOM 926 N N . LEU A 1 117 ? -0.877 -1.304 15.460 1.00 97.19 117 LEU A N 1
ATOM 927 C CA . LEU A 1 117 ? -1.863 -0.255 15.235 1.00 97.19 117 LEU A CA 1
ATOM 928 C C . LEU A 1 117 ? -2.591 0.120 16.517 1.00 97.19 117 LEU A C 1
ATOM 930 O O . LEU A 1 117 ? -2.581 -0.628 17.497 1.00 97.19 117 LEU A O 1
ATOM 934 N N . VAL A 1 118 ? -3.250 1.271 16.479 1.00 98.12 118 VAL A N 1
ATOM 935 C CA . VAL A 1 118 ? -4.187 1.727 17.501 1.00 98.12 118 VAL A CA 1
ATOM 936 C C . VAL A 1 118 ? -5.492 2.110 16.819 1.00 98.12 118 VAL A C 1
ATOM 938 O O . VAL A 1 118 ? -5.497 2.892 15.864 1.00 98.12 118 VAL A O 1
ATOM 941 N N . TYR A 1 119 ? -6.594 1.570 17.319 1.00 97.81 119 TYR A N 1
ATOM 942 C CA . TYR A 1 119 ? -7.934 1.899 16.854 1.00 97.81 119 TYR A CA 1
ATOM 943 C C . TYR A 1 119 ? -8.465 3.180 17.512 1.00 97.81 119 TYR A C 1
ATOM 945 O O . TYR A 1 119 ? -7.940 3.653 18.528 1.00 97.81 119 TYR A O 1
ATOM 953 N N . GLU A 1 120 ? -9.532 3.739 16.945 1.00 96.50 120 GLU A N 1
ATOM 954 C CA . GLU A 1 120 ? -10.231 4.909 17.503 1.00 96.50 120 GLU A CA 1
ATOM 955 C C . GLU A 1 120 ? -10.770 4.663 18.921 1.00 96.50 120 GLU A C 1
ATOM 957 O O . GLU A 1 120 ? -10.724 5.552 19.766 1.00 96.50 120 GLU A O 1
ATOM 962 N N . ASP A 1 121 ? -11.196 3.432 19.224 1.00 95.94 121 ASP A N 1
ATOM 963 C CA . ASP A 1 121 ? -11.651 3.028 20.566 1.00 95.94 121 ASP A CA 1
ATOM 964 C C . ASP A 1 121 ? -10.507 2.909 21.600 1.00 95.94 121 ASP A C 1
ATOM 966 O O . ASP A 1 121 ? -10.745 2.605 22.768 1.00 95.94 121 ASP A O 1
ATOM 970 N N . GLY A 1 122 ? -9.259 3.146 21.182 1.00 96.62 122 GLY A N 1
ATOM 971 C CA . GLY A 1 122 ? -8.064 3.072 22.019 1.00 96.62 122 GLY A CA 1
ATOM 972 C C . GLY A 1 122 ? -7.468 1.671 22.161 1.00 96.62 122 GLY A C 1
ATOM 973 O O . GLY A 1 122 ? -6.378 1.546 22.726 1.00 96.62 122 GLY A O 1
ATOM 974 N N . SER A 1 123 ? -8.119 0.628 21.635 1.00 97.69 123 SER A N 1
ATOM 975 C CA . SER A 1 123 ? -7.544 -0.717 21.605 1.00 97.69 123 SER A CA 1
ATOM 976 C C . SER A 1 123 ? -6.347 -0.793 20.650 1.00 97.69 123 SER A C 1
ATOM 978 O O . SER A 1 123 ? -6.224 -0.023 19.694 1.00 97.69 123 SER A O 1
ATOM 980 N N . LYS A 1 124 ? -5.414 -1.699 20.953 1.00 97.31 124 LYS A N 1
ATOM 981 C CA . LYS A 1 124 ? -4.124 -1.828 20.269 1.00 97.31 124 LYS A CA 1
ATOM 982 C C . LYS A 1 124 ? -3.882 -3.275 19.868 1.00 97.31 124 LYS A C 1
ATOM 984 O O . LYS A 1 124 ? -4.086 -4.175 20.679 1.00 97.31 124 LYS A O 1
ATOM 989 N N . GLU A 1 125 ? -3.334 -3.465 18.674 1.00 96.62 125 GLU A N 1
ATOM 990 C CA . GLU A 1 125 ? -2.825 -4.754 18.202 1.00 96.62 125 GLU A CA 1
ATOM 991 C C . GLU A 1 125 ? -1.357 -4.634 17.778 1.00 96.62 125 GLU A C 1
ATOM 993 O O . GLU A 1 125 ? -0.892 -3.571 17.356 1.00 96.62 125 GLU A O 1
ATOM 998 N N . THR A 1 126 ? -0.610 -5.727 17.918 1.00 95.62 126 THR A N 1
ATOM 999 C CA . THR A 1 126 ? 0.785 -5.842 17.476 1.00 95.62 126 THR A CA 1
ATOM 1000 C C . THR A 1 126 ? 0.996 -7.198 16.837 1.00 95.62 126 THR A C 1
ATOM 1002 O O . THR A 1 126 ? 0.549 -8.203 17.388 1.00 95.62 126 THR A O 1
ATOM 1005 N N . PHE A 1 127 ? 1.735 -7.218 15.739 1.00 92.81 127 PHE A N 1
ATOM 1006 C CA . PHE A 1 127 ? 2.018 -8.407 14.952 1.00 92.81 127 PHE A CA 1
ATOM 1007 C C . PHE A 1 127 ? 3.521 -8.694 15.042 1.00 92.81 127 PHE A C 1
ATOM 1009 O O . PHE A 1 127 ? 4.330 -7.762 15.007 1.00 92.81 127 PHE A O 1
ATOM 1016 N N . LYS A 1 128 ? 3.869 -9.961 15.283 1.00 77.69 128 LYS A N 1
ATOM 1017 C CA . LYS A 1 128 ? 5.234 -10.467 15.456 1.00 77.69 128 LYS A CA 1
ATOM 1018 C C . LYS A 1 128 ? 5.401 -11.801 14.734 1.00 77.69 128 LYS A C 1
ATOM 1020 O O . LYS A 1 128 ? 4.358 -12.460 14.549 1.00 77.69 128 LYS A O 1
#

pLDDT: mean 89.01, std 14.9, range [40.25, 98.38]

Sequence (128 aa):
MRFALFFMLMCGTAQACNEDLVRVNDWSIRPVDKENSTISLEFASKSEKAIRMIDASAVFEDKLGEIILSFNLDRDVSLKPGLAETTNRRLWPDPKYDRLSKLAKDDIKAYVCVRGLVYEDGSKETFK

Radius of gyration: 18.01 Å; chains: 1; bounding box: 36×65×38 Å

Organism: NCBI:txid335286